Protein AF-A0A1J4RE64-F1 (afdb_monomer_lite)

Structure (mmCIF, N/CA/C/O backbone):
data_AF-A0A1J4RE64-F1
#
_entry.id   AF-A0A1J4RE64-F1
#
loop_
_atom_site.group_PDB
_atom_site.id
_atom_site.type_symbol
_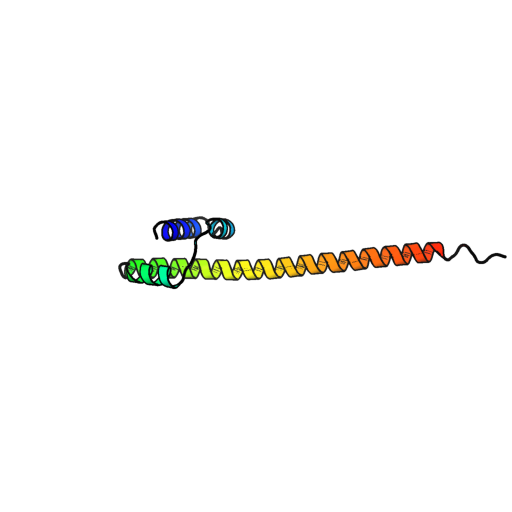atom_site.label_atom_id
_atom_site.label_alt_id
_atom_site.label_comp_id
_atom_site.label_asym_id
_atom_site.label_entity_id
_atom_site.label_seq_id
_atom_site.pdbx_PDB_ins_code
_atom_site.Cartn_x
_atom_site.Cartn_y
_atom_site.Cartn_z
_atom_site.occupancy
_atom_site.B_iso_or_equiv
_atom_site.auth_seq_id
_atom_site.auth_comp_id
_atom_site.auth_asym_id
_atom_site.auth_atom_id
_atom_site.pdbx_PDB_model_num
ATOM 1 N N . MET A 1 1 ? -19.172 -2.399 7.204 1.00 68.56 1 MET A N 1
ATOM 2 C CA . MET A 1 1 ? -17.939 -1.802 7.762 1.00 68.56 1 MET A CA 1
ATOM 3 C C . MET A 1 1 ? -17.062 -2.829 8.471 1.00 68.56 1 MET A C 1
ATOM 5 O O . MET A 1 1 ? -15.871 -2.589 8.559 1.00 68.56 1 MET A O 1
ATOM 9 N N . GLU A 1 2 ? -17.578 -4.011 8.829 1.00 73.69 2 GLU A N 1
ATOM 10 C CA . GLU A 1 2 ? -16.772 -5.142 9.336 1.00 73.69 2 GLU A CA 1
ATOM 11 C C . GLU A 1 2 ? -15.598 -5.533 8.424 1.00 73.69 2 GLU A C 1
ATOM 13 O O . GLU A 1 2 ? -14.526 -5.886 8.904 1.00 73.69 2 GLU A O 1
ATOM 18 N N . LEU A 1 3 ? -15.768 -5.416 7.101 1.00 77.38 3 LEU A N 1
ATOM 19 C CA . LEU A 1 3 ? -14.686 -5.666 6.147 1.00 77.38 3 LEU A CA 1
ATOM 20 C C . LEU A 1 3 ? -13.513 -4.687 6.335 1.00 77.38 3 LEU A C 1
ATOM 22 O O . LEU A 1 3 ? -12.368 -5.112 6.277 1.00 77.38 3 LEU A O 1
ATOM 26 N N . LEU A 1 4 ? -13.788 -3.405 6.621 1.00 81.38 4 LEU A N 1
ATOM 27 C CA . LEU A 1 4 ? -12.747 -2.405 6.880 1.00 81.38 4 LEU A CA 1
ATOM 28 C C . LEU A 1 4 ? -11.952 -2.771 8.130 1.00 81.38 4 LEU A C 1
ATOM 30 O O . LEU A 1 4 ? -10.731 -2.812 8.075 1.00 81.38 4 LEU A O 1
ATOM 34 N N . GLU A 1 5 ? -12.626 -3.088 9.232 1.00 82.44 5 GLU A N 1
ATOM 35 C CA . GLU A 1 5 ? -11.939 -3.460 10.471 1.00 82.44 5 GLU A CA 1
ATOM 36 C C . GLU A 1 5 ? -11.138 -4.747 10.333 1.00 82.44 5 GLU A C 1
ATOM 38 O O . GLU A 1 5 ? -10.005 -4.820 10.809 1.00 82.44 5 GLU A O 1
ATOM 43 N N . LYS A 1 6 ? -11.696 -5.753 9.651 1.00 86.25 6 LYS A N 1
ATOM 44 C CA . LYS A 1 6 ? -11.001 -7.014 9.400 1.00 86.25 6 LYS A CA 1
ATOM 45 C C . LYS A 1 6 ? -9.721 -6.777 8.607 1.00 86.25 6 LYS A C 1
ATOM 47 O O . LYS A 1 6 ? -8.668 -7.276 8.994 1.00 86.25 6 LYS A O 1
ATOM 52 N N . THR A 1 7 ? -9.798 -5.988 7.544 1.00 85.94 7 THR A N 1
ATOM 53 C CA . THR A 1 7 ? -8.651 -5.724 6.678 1.00 85.94 7 THR A CA 1
ATOM 54 C C . THR A 1 7 ? -7.639 -4.781 7.323 1.00 85.94 7 THR A C 1
ATOM 56 O O . THR A 1 7 ? -6.443 -5.004 7.167 1.00 85.94 7 THR A O 1
ATOM 59 N N . LEU A 1 8 ? -8.073 -3.790 8.112 1.00 86.75 8 LEU A N 1
ATOM 60 C CA . LEU A 1 8 ? -7.168 -2.976 8.931 1.00 86.75 8 LEU A CA 1
ATOM 61 C C . LEU A 1 8 ? -6.443 -3.840 9.966 1.00 86.75 8 LEU A C 1
ATOM 63 O O . LEU A 1 8 ? -5.227 -3.764 10.087 1.00 86.75 8 LEU A O 1
ATOM 67 N N . THR A 1 9 ? -7.160 -4.722 10.662 1.00 87.88 9 THR A N 1
ATOM 68 C CA . THR A 1 9 ? -6.568 -5.632 11.655 1.00 87.88 9 THR A CA 1
ATOM 69 C C . THR A 1 9 ? -5.579 -6.599 11.005 1.00 87.88 9 THR A C 1
ATOM 71 O O . THR A 1 9 ? -4.482 -6.821 11.518 1.00 87.88 9 THR A O 1
ATOM 74 N N . GLU A 1 10 ? -5.944 -7.167 9.857 1.00 89.06 10 GLU A N 1
ATOM 75 C CA . GLU A 1 10 ? -5.075 -8.056 9.093 1.00 89.06 10 GLU A CA 1
ATOM 76 C C . GLU A 1 10 ? -3.824 -7.330 8.590 1.00 89.06 10 GLU A C 1
ATOM 78 O O . GLU A 1 10 ? -2.719 -7.864 8.710 1.00 89.06 10 GLU A O 1
ATOM 83 N N . PHE A 1 11 ? -3.971 -6.094 8.114 1.00 88.56 11 PHE A N 1
ATOM 84 C CA . PHE A 1 11 ? -2.844 -5.250 7.740 1.00 88.56 11 PHE A CA 1
ATOM 85 C C . PHE A 1 11 ? -1.954 -4.923 8.938 1.00 88.56 11 PHE A C 1
ATOM 87 O O . PHE A 1 11 ? -0.744 -5.071 8.846 1.00 88.56 11 PHE A O 1
ATOM 94 N N . MET A 1 12 ? -2.507 -4.555 10.092 1.00 88.44 12 MET A N 1
ATOM 95 C CA . MET A 1 12 ? -1.693 -4.273 11.280 1.00 88.44 12 MET A CA 1
ATOM 96 C C . MET A 1 12 ? -0.892 -5.496 11.742 1.00 88.44 12 MET A C 1
ATOM 98 O O . MET A 1 12 ? 0.208 -5.344 12.272 1.00 88.44 12 MET A O 1
ATOM 102 N N . LYS A 1 13 ? -1.418 -6.705 11.508 1.00 90.19 13 LYS A N 1
ATOM 103 C CA . LYS A 1 13 ? -0.748 -7.969 11.830 1.00 90.19 13 LYS A CA 1
ATOM 104 C C . LYS A 1 13 ? 0.333 -8.354 10.820 1.00 90.19 13 LYS A C 1
ATOM 106 O O . LYS A 1 13 ? 1.382 -8.848 11.216 1.00 90.19 13 LYS A O 1
ATOM 111 N N . THR A 1 14 ? 0.053 -8.204 9.529 1.00 89.19 14 THR A N 1
ATOM 112 C CA . THR A 1 14 ? 0.921 -8.702 8.445 1.00 89.19 14 THR A CA 1
ATOM 113 C C . THR A 1 14 ? 1.865 -7.639 7.899 1.00 89.19 14 THR A C 1
ATOM 115 O O . THR A 1 14 ? 2.930 -7.974 7.395 1.00 89.19 14 THR A O 1
ATOM 118 N N . ARG A 1 15 ? 1.473 -6.366 8.003 1.00 86.25 15 ARG A N 1
ATOM 119 C CA . ARG A 1 15 ? 2.078 -5.202 7.341 1.00 86.25 15 ARG A CA 1
ATOM 120 C C . ARG A 1 15 ? 2.231 -5.385 5.826 1.00 86.25 15 ARG A C 1
ATOM 122 O O . ARG A 1 15 ? 3.058 -4.732 5.200 1.00 86.25 15 ARG A O 1
ATOM 129 N N . ASP A 1 16 ? 1.407 -6.254 5.245 1.00 88.62 16 ASP A N 1
ATOM 130 C CA . ASP A 1 16 ? 1.421 -6.597 3.829 1.00 88.62 16 ASP A CA 1
ATOM 131 C C . ASP A 1 16 ? 0.474 -5.669 3.060 1.00 88.62 16 ASP A C 1
ATOM 133 O O . ASP A 1 16 ? -0.756 -5.793 3.119 1.00 88.62 16 ASP A O 1
ATOM 137 N N . ILE A 1 17 ? 1.067 -4.697 2.366 1.00 87.25 17 ILE A N 1
ATOM 138 C CA . ILE A 1 17 ? 0.316 -3.694 1.617 1.00 87.25 17 ILE A CA 1
ATOM 139 C C . ILE A 1 17 ? -0.284 -4.256 0.326 1.00 87.25 17 ILE A C 1
ATOM 141 O O . ILE A 1 17 ? -1.361 -3.829 -0.082 1.00 87.25 17 ILE A O 1
ATOM 145 N N . GLU A 1 18 ? 0.349 -5.253 -0.288 1.00 86.75 18 GLU A N 1
ATOM 146 C CA . GLU A 1 18 ? -0.148 -5.860 -1.523 1.00 86.75 18 GLU A CA 1
ATOM 147 C C . GLU A 1 18 ? -1.413 -6.659 -1.239 1.00 86.75 18 GLU A C 1
ATOM 149 O O . GLU A 1 18 ? -2.420 -6.521 -1.935 1.00 86.75 18 GLU A O 1
ATOM 154 N N . LYS A 1 19 ? -1.411 -7.410 -0.135 1.00 87.31 19 LYS A N 1
ATOM 155 C CA . LYS A 1 19 ? -2.601 -8.107 0.351 1.00 87.31 19 LYS A CA 1
ATOM 156 C C . LYS A 1 19 ? -3.708 -7.138 0.765 1.00 87.31 19 LYS A C 1
ATOM 158 O O . LYS A 1 19 ? -4.884 -7.397 0.499 1.00 87.31 19 LYS A O 1
ATOM 163 N N . PHE A 1 20 ?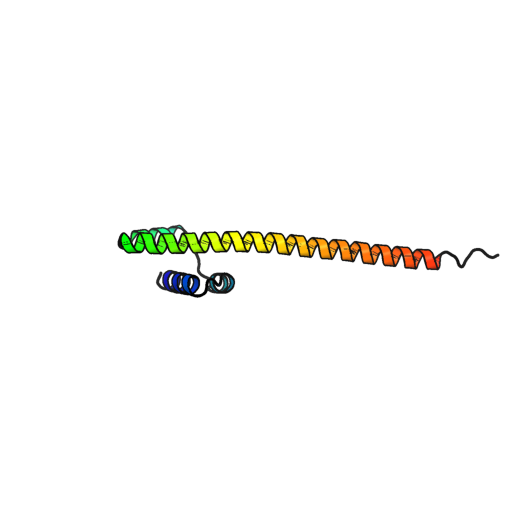 -3.346 -6.012 1.385 1.00 87.50 20 PHE A N 1
ATOM 164 C CA . PHE A 1 20 ? -4.300 -4.953 1.711 1.00 87.50 20 PHE A CA 1
ATOM 165 C C . PHE A 1 20 ? -4.966 -4.393 0.447 1.00 87.50 20 PHE A C 1
ATOM 167 O O . PHE A 1 20 ? -6.191 -4.293 0.400 1.00 87.50 20 PHE A O 1
ATOM 174 N N . LEU A 1 21 ? -4.197 -4.096 -0.602 1.00 85.19 21 LEU A N 1
ATOM 175 C CA . LEU A 1 21 ? -4.724 -3.615 -1.882 1.00 85.19 21 LEU A CA 1
ATOM 176 C C . LEU A 1 21 ? -5.574 -4.681 -2.593 1.00 85.19 21 LEU A C 1
ATOM 178 O O . LEU A 1 21 ? -6.659 -4.380 -3.092 1.00 85.19 21 LEU A O 1
ATOM 182 N N . ALA A 1 22 ? -5.136 -5.942 -2.564 1.00 86.81 22 ALA A N 1
ATOM 183 C CA . ALA A 1 22 ? -5.848 -7.073 -3.158 1.00 86.81 22 ALA A CA 1
ATOM 184 C C . ALA A 1 22 ? -7.206 -7.361 -2.495 1.00 86.81 22 ALA A C 1
ATOM 186 O O . ALA A 1 22 ? -8.067 -7.993 -3.105 1.00 86.81 22 ALA A O 1
ATOM 187 N N . SER A 1 23 ? -7.436 -6.871 -1.271 1.00 83.56 23 SER A N 1
ATOM 188 C CA . SER A 1 23 ? -8.726 -7.004 -0.581 1.00 83.56 23 SER A CA 1
ATOM 189 C C . SER A 1 23 ? -9.889 -6.304 -1.301 1.00 83.56 23 SER A C 1
ATOM 191 O O . SER A 1 23 ? -11.050 -6.574 -0.989 1.00 83.56 23 SER A O 1
ATOM 193 N N . GLY A 1 24 ? -9.602 -5.396 -2.245 1.00 75.69 24 GLY A N 1
ATOM 194 C CA . GLY A 1 24 ? -10.618 -4.703 -3.038 1.00 75.69 24 GLY A CA 1
ATOM 195 C C . GLY A 1 24 ? -11.506 -3.760 -2.221 1.00 75.69 24 GLY A C 1
ATOM 196 O O . GLY A 1 24 ? -12.606 -3.412 -2.659 1.00 75.69 24 GLY A O 1
ATOM 197 N N . ILE A 1 25 ? -11.068 -3.350 -1.024 1.00 75.94 25 ILE A N 1
ATOM 198 C CA . ILE A 1 25 ? -11.845 -2.440 -0.183 1.00 75.94 25 ILE A CA 1
ATOM 199 C C . ILE A 1 25 ? -12.046 -1.098 -0.886 1.00 75.94 25 ILE A C 1
ATOM 201 O O . ILE A 1 25 ? -11.106 -0.375 -1.210 1.00 75.94 25 ILE A O 1
ATOM 205 N N . SER A 1 26 ? -13.315 -0.719 -1.039 1.00 72.19 26 SER A N 1
ATOM 206 C CA . SER A 1 26 ? -13.690 0.621 -1.477 1.00 72.19 26 SER A CA 1
ATOM 207 C C . SER A 1 26 ? -13.566 1.599 -0.308 1.00 72.19 26 SER A C 1
ATOM 209 O O . SER A 1 26 ? -14.466 1.718 0.529 1.00 72.19 26 SER A O 1
ATOM 211 N N . LEU A 1 27 ? -12.442 2.312 -0.258 1.00 72.25 27 LEU A N 1
ATOM 212 C CA . LEU A 1 27 ? -12.169 3.345 0.737 1.00 72.25 27 LEU A CA 1
ATOM 213 C C . LEU A 1 27 ? -12.885 4.656 0.370 1.00 72.25 27 LEU A C 1
ATOM 215 O O . LEU A 1 27 ? -12.259 5.630 -0.035 1.00 72.25 27 LEU A O 1
ATOM 219 N N . LYS A 1 28 ? -14.221 4.689 0.475 1.00 81.94 28 LYS A N 1
ATOM 220 C CA . LYS A 1 28 ? -14.983 5.939 0.303 1.00 81.94 28 LYS A CA 1
ATOM 221 C C . LYS A 1 28 ? -14.812 6.819 1.550 1.00 81.94 28 LYS A C 1
ATOM 223 O O . LYS A 1 28 ? -15.293 6.399 2.609 1.00 81.94 28 LYS A O 1
ATOM 228 N N . PRO A 1 29 ? -14.214 8.023 1.449 1.00 80.94 29 PRO A N 1
ATOM 229 C CA . PRO A 1 29 ? -13.902 8.857 2.615 1.00 80.94 29 PRO A CA 1
ATOM 230 C C . PRO A 1 29 ? -15.122 9.139 3.496 1.00 80.94 29 PRO A C 1
ATOM 232 O O . PRO A 1 29 ? -15.068 8.961 4.707 1.00 80.94 29 PRO A O 1
ATOM 235 N N . GLU A 1 30 ? -16.258 9.461 2.875 1.00 85.81 30 GLU A N 1
ATOM 236 C CA . GLU A 1 30 ? -17.526 9.749 3.557 1.00 85.81 30 GLU A CA 1
ATOM 237 C C . GLU A 1 30 ? -18.017 8.569 4.408 1.00 85.81 30 GLU A C 1
ATOM 239 O O . GLU A 1 30 ? -18.438 8.742 5.552 1.00 85.81 30 GLU A O 1
ATOM 244 N N . LYS A 1 31 ? -17.922 7.344 3.872 1.00 84.12 31 LYS A N 1
ATOM 245 C CA . LYS A 1 31 ? -18.353 6.129 4.577 1.00 84.12 31 LYS A CA 1
ATOM 246 C C . LYS A 1 31 ? -17.427 5.808 5.742 1.00 84.12 31 LYS A C 1
ATOM 248 O O . LYS A 1 31 ? -17.905 5.423 6.804 1.00 84.12 31 LYS A O 1
ATOM 253 N N . ILE A 1 32 ? -16.119 5.979 5.549 1.00 85.31 32 ILE A N 1
ATOM 254 C CA . ILE A 1 32 ? -15.115 5.767 6.596 1.00 85.31 32 ILE A CA 1
ATOM 255 C C . ILE A 1 32 ? -15.315 6.779 7.722 1.00 85.31 32 ILE A C 1
ATOM 257 O O . ILE A 1 32 ? -15.371 6.395 8.886 1.00 85.31 32 ILE A O 1
ATOM 261 N N . GLN A 1 33 ? -15.484 8.057 7.388 1.00 86.25 33 GLN A N 1
ATOM 262 C CA . GLN A 1 33 ? -15.669 9.110 8.378 1.00 86.25 33 GLN A CA 1
ATOM 263 C C . GLN A 1 33 ? -16.973 8.932 9.160 1.00 86.25 33 GLN A C 1
ATOM 265 O O . GLN A 1 33 ? -16.956 9.001 10.387 1.00 86.25 33 GLN A O 1
ATOM 270 N N . SER A 1 34 ? -18.080 8.632 8.474 1.00 87.31 34 SER A N 1
ATOM 271 C CA . SER A 1 34 ? -19.360 8.326 9.123 1.00 87.31 34 SER A CA 1
ATOM 272 C C . SER A 1 34 ? -19.241 7.137 10.082 1.00 87.31 34 SER A C 1
ATOM 274 O O . SER A 1 34 ? -19.765 7.190 11.192 1.00 87.31 34 SER A O 1
ATOM 276 N N . TYR A 1 35 ? -18.490 6.102 9.702 1.00 86.50 35 TYR A N 1
ATOM 277 C CA . TYR A 1 35 ? -18.242 4.954 10.567 1.00 86.50 35 TYR A CA 1
ATOM 278 C C . TYR A 1 35 ? -17.398 5.295 11.790 1.00 86.50 35 TYR A C 1
ATOM 280 O O . TYR A 1 35 ? -17.787 4.953 12.902 1.00 86.50 35 TYR A O 1
ATOM 288 N N . ILE A 1 36 ? -16.287 6.012 11.613 1.00 87.88 36 ILE A N 1
ATOM 289 C CA . ILE A 1 36 ? -15.439 6.434 12.734 1.00 87.88 36 ILE A CA 1
ATOM 290 C C . ILE A 1 36 ? -16.262 7.251 13.728 1.00 87.88 36 ILE A C 1
ATOM 292 O O . ILE A 1 36 ? -16.183 7.000 14.920 1.00 87.88 36 ILE A O 1
ATOM 296 N N . LEU A 1 37 ? -17.097 8.178 13.254 1.00 89.62 37 LEU A N 1
ATOM 297 C CA . LEU A 1 37 ? -17.943 8.995 14.128 1.00 89.62 37 LEU A CA 1
ATOM 298 C C . LEU A 1 37 ? -19.020 8.186 14.868 1.00 89.62 37 LEU A C 1
ATOM 300 O O . LEU A 1 37 ? -19.479 8.624 15.918 1.00 89.62 37 LEU A O 1
ATOM 304 N N . SER A 1 38 ? -19.412 7.019 14.348 1.00 90.38 38 SER A N 1
ATOM 305 C CA . SER A 1 38 ? -20.364 6.118 15.013 1.00 90.38 38 SER A CA 1
ATOM 306 C C . SER A 1 38 ? -19.745 5.268 16.131 1.00 90.38 38 SER A C 1
ATOM 308 O O . SER A 1 38 ? -20.477 4.659 16.909 1.00 90.38 38 SER A O 1
ATOM 310 N N . LEU A 1 39 ? -18.411 5.215 16.222 1.00 88.81 39 LEU A N 1
ATOM 311 C CA . LEU A 1 39 ? -17.696 4.433 17.229 1.00 88.81 39 LEU A CA 1
ATOM 312 C C . LEU A 1 39 ? -17.496 5.222 18.539 1.00 88.81 39 LEU A C 1
ATOM 314 O O . LEU A 1 39 ? -17.405 6.451 18.508 1.00 88.81 39 LEU A O 1
ATOM 318 N N . PRO A 1 40 ? -17.348 4.542 19.692 1.00 92.62 40 PRO A N 1
ATOM 319 C CA . PRO A 1 40 ? -16.911 5.170 20.943 1.00 92.62 40 PRO A CA 1
ATOM 320 C C . PRO A 1 40 ? -15.543 5.849 20.794 1.00 92.62 40 PRO A C 1
ATOM 322 O O . PRO A 1 40 ? -14.704 5.349 20.045 1.00 92.62 40 PRO A O 1
ATOM 325 N N . GLU A 1 41 ? -15.290 6.942 21.525 1.00 89.31 41 GLU A N 1
ATOM 326 C CA . GLU A 1 41 ? -14.062 7.759 21.411 1.00 89.31 41 GLU A CA 1
ATOM 327 C C . GLU A 1 41 ? -12.764 6.939 21.419 1.00 89.31 41 GLU A C 1
ATOM 329 O O . GLU A 1 41 ? -11.868 7.185 20.607 1.00 89.31 41 GLU A O 1
ATOM 334 N N . ASP A 1 42 ? -12.683 5.932 22.286 1.00 88.19 42 ASP A N 1
ATOM 335 C CA . ASP A 1 42 ? -11.511 5.062 22.424 1.00 88.19 42 ASP A CA 1
ATOM 336 C C . ASP A 1 42 ? -11.228 4.306 21.117 1.00 88.19 42 ASP A C 1
ATOM 338 O O . ASP A 1 42 ? -10.109 4.294 20.604 1.00 88.19 42 ASP A O 1
ATOM 342 N N . ARG A 1 43 ? -12.286 3.765 20.503 1.00 87.50 43 ARG A N 1
ATOM 343 C CA . ARG A 1 43 ? -12.222 3.065 19.215 1.00 87.50 43 ARG A CA 1
ATOM 344 C C . ARG A 1 43 ? -11.981 4.019 18.054 1.00 87.50 43 ARG A C 1
ATOM 346 O O . ARG A 1 43 ? -11.335 3.632 17.082 1.00 87.50 43 ARG A O 1
ATOM 353 N N . GLN A 1 44 ? -12.460 5.263 18.136 1.00 89.44 44 GLN A N 1
ATOM 354 C CA . GLN A 1 44 ? -12.166 6.260 17.106 1.00 89.44 44 GLN A CA 1
ATOM 355 C C . GLN A 1 44 ? -10.666 6.524 17.013 1.00 89.44 44 GLN A C 1
ATOM 357 O O . GLN A 1 44 ? -10.133 6.609 15.907 1.00 89.44 44 GLN A O 1
ATOM 362 N N . LYS A 1 45 ? -9.989 6.654 18.161 1.00 89.12 45 LYS A N 1
ATOM 363 C CA . LYS A 1 45 ? -8.537 6.863 18.210 1.00 89.12 45 LYS A CA 1
ATOM 364 C C . LYS A 1 45 ? -7.790 5.678 17.609 1.00 89.12 45 LYS A C 1
ATOM 366 O O . LYS A 1 45 ? -6.941 5.897 16.748 1.00 89.12 45 LYS A O 1
ATOM 371 N N . ASP A 1 46 ? -8.163 4.456 17.982 1.00 89.19 46 ASP A N 1
ATOM 372 C CA . ASP A 1 46 ? -7.542 3.237 17.454 1.00 89.19 46 ASP A CA 1
ATOM 373 C C . ASP A 1 46 ? -7.686 3.130 15.932 1.00 89.19 46 ASP A C 1
ATOM 375 O O . ASP A 1 46 ? -6.697 2.965 15.219 1.00 89.19 46 ASP A O 1
ATOM 379 N N . VAL A 1 47 ? -8.907 3.277 15.409 1.00 88.25 47 VAL A N 1
ATOM 380 C CA . VAL A 1 47 ? -9.164 3.166 13.964 1.00 88.25 47 VAL A CA 1
ATOM 381 C C . VAL A 1 47 ? -8.452 4.278 13.193 1.00 88.25 47 VAL A C 1
ATOM 383 O O . VAL A 1 47 ? -7.890 4.022 12.129 1.00 88.25 47 VAL A O 1
ATOM 386 N N . ARG A 1 48 ? -8.409 5.507 13.727 1.00 89.25 48 ARG A N 1
ATOM 387 C CA . ARG A 1 48 ? -7.646 6.607 13.114 1.00 89.25 48 ARG A CA 1
ATOM 388 C C . ARG A 1 48 ? -6.149 6.315 13.091 1.00 89.25 48 ARG A C 1
ATOM 390 O O . ARG A 1 48 ? -5.523 6.554 12.066 1.00 89.25 48 ARG A O 1
ATOM 397 N N . ALA A 1 49 ? -5.586 5.778 14.172 1.00 90.38 49 ALA A N 1
ATOM 398 C CA . ALA A 1 49 ? -4.177 5.397 14.213 1.00 90.38 49 ALA A CA 1
ATOM 399 C C . ALA A 1 49 ? -3.860 4.311 13.172 1.00 90.38 49 ALA A C 1
ATOM 401 O O . ALA A 1 49 ? -2.901 4.447 12.416 1.00 90.38 49 ALA A O 1
ATOM 402 N N . GLN A 1 50 ? -4.706 3.283 13.060 1.00 90.00 50 GLN A N 1
ATOM 403 C CA . GLN A 1 50 ? -4.552 2.231 12.048 1.00 90.00 50 GLN A CA 1
ATOM 404 C C . GLN A 1 50 ? -4.653 2.775 10.618 1.00 90.00 50 GLN A C 1
ATOM 406 O O . GLN A 1 50 ? -3.882 2.374 9.749 1.00 90.00 50 GLN A O 1
ATOM 411 N N . LEU A 1 51 ? -5.572 3.709 10.361 1.00 89.06 51 LEU A N 1
ATOM 412 C CA . LEU A 1 51 ? -5.688 4.358 9.054 1.00 89.06 51 LEU A CA 1
ATOM 413 C C . LEU A 1 51 ? -4.455 5.201 8.720 1.00 89.06 51 LEU A C 1
ATOM 415 O O . LEU A 1 51 ? -3.985 5.140 7.588 1.00 89.06 51 LEU A O 1
ATOM 419 N N . THR A 1 52 ? -3.896 5.931 9.687 1.00 90.81 52 THR A N 1
ATOM 420 C CA . THR A 1 52 ? -2.635 6.665 9.503 1.00 90.81 52 THR A CA 1
ATOM 421 C C . THR A 1 52 ? -1.489 5.721 9.143 1.00 90.81 52 THR A C 1
ATOM 423 O O . THR A 1 52 ? -0.734 5.994 8.215 1.00 90.81 52 THR A O 1
ATOM 426 N N . GLU A 1 53 ? -1.384 4.577 9.819 1.00 90.00 53 GLU A N 1
ATOM 427 C CA . GLU A 1 53 ? -0.371 3.560 9.520 1.00 90.00 53 GLU A CA 1
ATOM 428 C C . GLU A 1 53 ? -0.516 2.989 8.103 1.00 90.00 53 GLU A C 1
ATOM 430 O O . GLU A 1 53 ? 0.477 2.837 7.390 1.00 90.00 53 GLU A O 1
ATOM 435 N N . VAL A 1 54 ? -1.749 2.715 7.668 1.00 89.31 54 VAL A N 1
ATOM 436 C CA . VAL A 1 54 ? -2.033 2.296 6.287 1.00 89.31 54 VAL A CA 1
ATOM 437 C C . VAL A 1 54 ? -1.641 3.387 5.297 1.00 89.31 54 VAL A C 1
ATOM 439 O O . VAL A 1 54 ? -1.005 3.088 4.291 1.00 89.31 54 VAL A O 1
ATOM 442 N N . MET A 1 55 ? -1.985 4.649 5.570 1.00 89.12 55 MET A N 1
ATOM 443 C CA . MET A 1 55 ? -1.621 5.771 4.702 1.00 89.12 55 MET A CA 1
ATOM 444 C C . MET A 1 55 ? -0.105 5.912 4.564 1.00 89.12 55 MET A C 1
ATOM 446 O O . MET A 1 55 ? 0.385 6.077 3.452 1.00 89.12 55 MET A O 1
ATOM 450 N N . ASN A 1 56 ? 0.640 5.789 5.662 1.00 91.12 56 ASN A N 1
ATOM 451 C CA . ASN A 1 56 ? 2.100 5.832 5.630 1.00 91.12 56 ASN A CA 1
ATOM 452 C C . ASN A 1 56 ? 2.674 4.687 4.787 1.00 91.12 56 ASN A C 1
ATOM 454 O O . ASN A 1 56 ? 3.526 4.917 3.933 1.00 91.12 56 ASN A O 1
ATOM 458 N N . ALA A 1 57 ? 2.168 3.465 4.975 1.00 89.69 57 ALA A N 1
ATOM 459 C CA . ALA A 1 57 ? 2.607 2.315 4.193 1.00 89.69 57 ALA A CA 1
ATOM 460 C C . ALA A 1 57 ? 2.266 2.445 2.701 1.00 89.69 57 ALA A C 1
ATOM 462 O O . ALA A 1 57 ? 3.086 2.077 1.863 1.00 89.69 57 ALA A O 1
ATOM 463 N N . LEU A 1 58 ? 1.095 2.998 2.363 1.00 89.88 58 LEU A N 1
ATOM 464 C CA . LEU A 1 58 ? 0.722 3.308 0.981 1.00 89.88 58 LEU A CA 1
ATOM 465 C C . LEU A 1 58 ? 1.677 4.330 0.366 1.00 89.88 58 LEU A C 1
ATOM 467 O O . LEU A 1 58 ? 2.155 4.102 -0.740 1.00 89.88 58 LEU A O 1
ATOM 471 N N . SER A 1 59 ? 1.994 5.413 1.077 1.00 90.38 59 SER A N 1
ATOM 472 C CA . SER A 1 59 ? 2.945 6.424 0.600 1.00 90.38 59 SER A CA 1
ATOM 473 C C . SER A 1 59 ? 4.320 5.817 0.330 1.00 90.38 59 SER A C 1
ATOM 475 O O . SER A 1 59 ? 4.857 5.984 -0.761 1.00 90.38 59 SER A O 1
ATOM 477 N N . SER A 1 60 ? 4.853 5.024 1.264 1.00 91.56 60 SER A N 1
ATOM 478 C CA . SER A 1 60 ? 6.131 4.333 1.058 1.00 91.56 60 SER A CA 1
ATOM 479 C C . SER A 1 60 ? 6.081 3.309 -0.080 1.00 91.56 60 SER A C 1
ATOM 481 O O . SER A 1 60 ? 7.082 3.096 -0.759 1.00 91.56 60 SER A O 1
ATOM 483 N N . TYR A 1 61 ? 4.941 2.650 -0.300 1.00 91.25 61 TYR A N 1
ATOM 484 C CA . TYR A 1 61 ? 4.776 1.731 -1.426 1.00 91.25 61 TYR A CA 1
ATOM 485 C C . TYR A 1 61 ? 4.741 2.476 -2.767 1.00 91.25 61 TYR A C 1
ATOM 487 O O . TYR A 1 61 ? 5.380 2.038 -3.717 1.00 91.25 61 TYR A O 1
ATOM 495 N N . ILE A 1 62 ? 4.071 3.630 -2.835 1.00 90.00 62 ILE A N 1
ATOM 496 C CA . ILE A 1 62 ? 4.064 4.497 -4.023 1.00 90.00 62 ILE A CA 1
ATOM 497 C C . ILE A 1 62 ? 5.483 4.969 -4.353 1.00 90.00 62 ILE A C 1
ATOM 499 O O . ILE A 1 62 ? 5.905 4.858 -5.500 1.00 90.00 62 ILE A O 1
ATOM 503 N N . GLU A 1 63 ? 6.244 5.423 -3.354 1.00 93.00 63 GLU A N 1
ATOM 504 C CA . GLU A 1 63 ? 7.642 5.831 -3.548 1.00 93.00 63 GLU A CA 1
ATOM 505 C C . GLU A 1 63 ? 8.501 4.690 -4.111 1.00 93.00 63 GLU A C 1
ATOM 507 O O . GLU A 1 63 ? 9.286 4.904 -5.033 1.00 93.00 63 GLU A O 1
ATOM 512 N 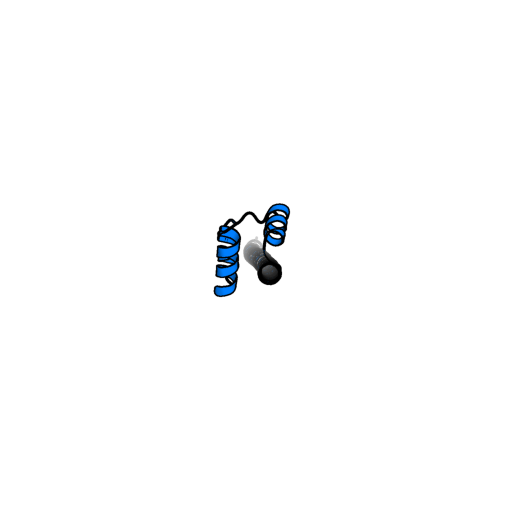N . LYS A 1 64 ? 8.323 3.461 -3.606 1.00 92.44 64 LYS A N 1
ATOM 513 C CA . LYS A 1 64 ? 9.009 2.279 -4.148 1.00 92.44 64 LYS A CA 1
ATOM 514 C C . LYS A 1 64 ? 8.639 2.017 -5.604 1.00 92.44 64 LYS A C 1
ATOM 516 O O . LYS A 1 64 ? 9.535 1.803 -6.412 1.00 92.44 64 LYS A O 1
ATOM 521 N N . LEU A 1 65 ? 7.353 2.082 -5.949 1.00 91.56 65 LEU A N 1
ATOM 522 C CA . LEU A 1 65 ? 6.901 1.892 -7.329 1.00 91.56 65 LEU A CA 1
ATOM 523 C C . LEU A 1 65 ? 7.475 2.952 -8.279 1.00 91.56 65 LEU A C 1
ATOM 525 O O . LEU A 1 65 ? 7.814 2.637 -9.419 1.00 91.56 65 LEU A O 1
ATOM 529 N N . ASP A 1 66 ? 7.609 4.200 -7.827 1.00 92.44 66 ASP A N 1
ATOM 530 C CA . ASP A 1 66 ? 8.230 5.259 -8.627 1.00 92.44 66 ASP A CA 1
ATOM 531 C C . ASP A 1 66 ? 9.729 5.012 -8.852 1.00 92.44 66 ASP A C 1
ATOM 533 O O . ASP A 1 66 ? 10.226 5.239 -9.960 1.00 92.44 66 ASP A O 1
ATOM 537 N N . ILE A 1 67 ? 10.437 4.493 -7.842 1.00 93.25 67 ILE A N 1
ATOM 538 C CA . ILE A 1 67 ? 11.840 4.075 -7.968 1.00 93.25 67 ILE A CA 1
ATOM 539 C C . ILE A 1 67 ? 11.963 2.910 -8.956 1.00 93.25 67 ILE A C 1
ATOM 541 O O . ILE A 1 67 ? 12.713 3.014 -9.925 1.00 93.25 67 ILE A O 1
ATOM 545 N N . GLU A 1 68 ? 11.183 1.842 -8.779 1.00 92.44 68 GLU A N 1
ATOM 546 C CA . GLU A 1 68 ? 11.199 0.670 -9.668 1.00 92.44 68 GLU A CA 1
ATOM 547 C C . GLU A 1 68 ? 10.896 1.060 -11.121 1.00 92.44 68 GLU A C 1
ATOM 549 O O . GLU A 1 68 ? 11.554 0.614 -12.063 1.00 92.44 68 GLU A O 1
ATOM 554 N N . LYS A 1 69 ? 9.933 1.962 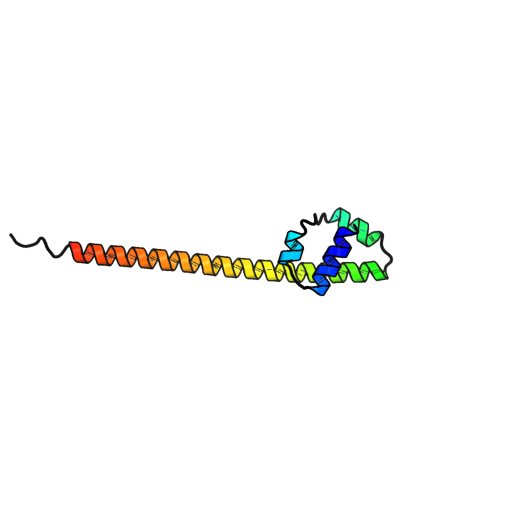-11.329 1.00 92.81 69 LYS A N 1
ATOM 555 C CA . LYS A 1 69 ? 9.617 2.507 -12.651 1.00 92.81 69 LYS A CA 1
ATOM 556 C C . LYS A 1 69 ? 10.801 3.259 -13.264 1.00 92.81 69 LYS A C 1
ATOM 558 O O . LYS A 1 69 ? 11.023 3.154 -14.474 1.00 92.81 69 LYS A O 1
ATOM 563 N N . ALA A 1 70 ? 11.531 4.041 -12.470 1.00 91.62 70 ALA A N 1
ATOM 564 C CA . ALA A 1 70 ? 12.715 4.755 -12.938 1.00 91.62 70 ALA A CA 1
ATOM 565 C C . ALA A 1 70 ? 13.835 3.780 -13.336 1.00 91.62 70 ALA A C 1
ATOM 567 O O . ALA A 1 70 ? 14.413 3.934 -14.413 1.00 91.62 70 ALA A O 1
ATOM 568 N N . GLU A 1 71 ? 14.072 2.741 -12.534 1.00 93.25 71 GLU A N 1
ATOM 569 C CA . GLU A 1 71 ? 15.065 1.696 -12.814 1.00 93.25 71 GLU A CA 1
ATOM 570 C C . GLU A 1 71 ? 14.729 0.908 -14.087 1.00 93.25 71 GLU A C 1
ATOM 572 O O . GLU A 1 71 ? 15.588 0.721 -14.951 1.00 93.25 71 GLU A O 1
ATOM 577 N N . ILE A 1 72 ? 13.466 0.503 -14.266 1.00 92.50 72 ILE A N 1
ATOM 578 C CA . ILE A 1 72 ? 13.011 -0.181 -15.487 1.00 92.50 72 ILE A CA 1
ATOM 579 C C . ILE A 1 72 ? 13.243 0.703 -16.715 1.00 92.50 72 ILE A C 1
ATOM 581 O O . ILE A 1 72 ? 13.710 0.226 -17.753 1.00 92.50 72 ILE A O 1
ATOM 585 N N . LYS A 1 73 ? 12.941 2.002 -16.613 1.00 92.12 73 LYS A N 1
ATOM 586 C CA . LYS A 1 73 ? 13.180 2.949 -17.706 1.00 92.12 73 LYS A CA 1
ATOM 587 C C . LYS A 1 73 ? 14.668 3.042 -18.048 1.00 92.12 73 LYS A C 1
ATOM 589 O O . LYS A 1 73 ? 15.016 3.014 -19.227 1.00 92.12 73 LYS A O 1
ATOM 594 N N . GLU A 1 74 ? 15.537 3.109 -17.044 1.00 93.19 74 GLU A N 1
ATOM 595 C CA . GLU A 1 74 ? 16.983 3.132 -17.258 1.00 93.19 74 GLU A CA 1
ATOM 596 C C . GLU A 1 74 ? 17.476 1.855 -17.955 1.00 93.19 74 GLU A C 1
ATOM 598 O O . GLU A 1 74 ? 18.230 1.939 -18.926 1.00 93.19 74 GLU A O 1
ATOM 603 N N . GLN A 1 75 ? 17.009 0.679 -17.526 1.00 89.88 75 GLN A N 1
ATOM 604 C CA . GLN A 1 75 ? 17.358 -0.594 -18.164 1.00 89.88 75 GLN A CA 1
ATOM 605 C C . GLN A 1 75 ? 16.928 -0.637 -19.637 1.00 89.88 75 GLN A C 1
ATOM 607 O O . GLN A 1 75 ? 17.680 -1.111 -20.493 1.00 89.88 75 GLN A O 1
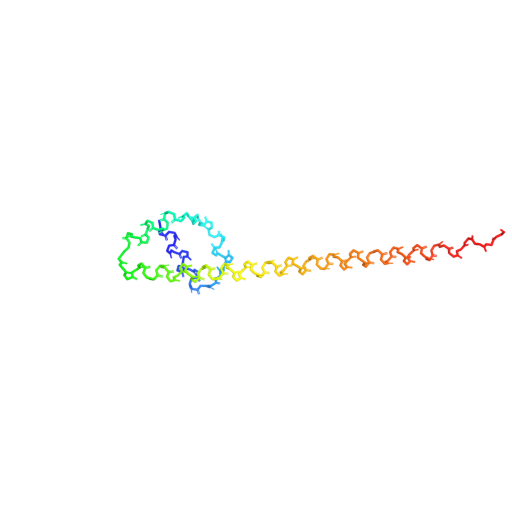ATOM 612 N N . ILE A 1 76 ? 15.741 -0.111 -19.960 1.00 90.62 76 ILE A N 1
ATOM 613 C CA . ILE A 1 76 ? 15.266 0.001 -21.347 1.00 90.62 76 ILE A CA 1
ATOM 614 C C . ILE A 1 76 ? 16.191 0.915 -22.160 1.00 90.62 76 ILE A C 1
ATOM 616 O O . ILE A 1 76 ? 16.630 0.526 -23.244 1.00 90.62 76 ILE A O 1
ATOM 620 N N . ASP A 1 77 ? 16.538 2.093 -21.639 1.00 90.19 77 ASP A N 1
ATOM 621 C CA . ASP A 1 77 ? 17.412 3.049 -22.329 1.00 90.19 77 ASP A CA 1
ATOM 622 C C . ASP A 1 77 ? 18.824 2.479 -22.557 1.00 90.19 77 ASP A C 1
ATOM 624 O O . ASP A 1 77 ? 19.412 2.657 -23.630 1.00 90.19 77 ASP A O 1
ATOM 628 N N . GLN A 1 78 ? 19.373 1.760 -21.575 1.00 90.50 78 GLN A N 1
ATOM 629 C CA . GLN A 1 78 ? 20.660 1.072 -21.704 1.00 90.50 78 GLN A CA 1
ATOM 630 C C . GLN A 1 78 ? 20.606 -0.036 -22.765 1.00 90.50 78 GLN A C 1
ATOM 632 O O . GLN A 1 78 ? 21.503 -0.123 -23.610 1.00 90.50 78 GLN A O 1
ATOM 637 N N . ASN A 1 79 ? 19.536 -0.834 -22.786 1.00 87.81 79 ASN A N 1
ATOM 638 C CA . ASN A 1 79 ? 19.338 -1.872 -23.797 1.00 87.81 79 ASN A CA 1
ATOM 639 C C . ASN A 1 79 ? 19.216 -1.281 -25.208 1.00 87.81 79 ASN A C 1
ATOM 641 O O . ASN A 1 79 ? 19.850 -1.786 -26.136 1.00 87.81 79 ASN A O 1
ATOM 645 N N . LEU A 1 80 ? 18.480 -0.179 -25.380 1.00 87.50 80 LEU A N 1
ATOM 646 C CA . LEU A 1 80 ? 18.373 0.517 -26.668 1.00 87.50 80 LEU A CA 1
ATOM 647 C C . LEU A 1 80 ? 19.732 1.038 -27.150 1.00 87.50 80 LEU A C 1
ATOM 649 O O . LEU A 1 80 ? 20.095 0.825 -28.310 1.00 87.50 80 LEU A O 1
ATOM 653 N N . LYS A 1 81 ? 20.520 1.655 -26.260 1.00 86.00 81 LYS A N 1
ATOM 654 C CA . LYS A 1 81 ? 21.888 2.100 -26.576 1.00 86.00 81 LYS A CA 1
ATOM 655 C C . LYS A 1 81 ? 22.791 0.931 -26.966 1.00 86.00 81 LYS A C 1
ATOM 657 O O .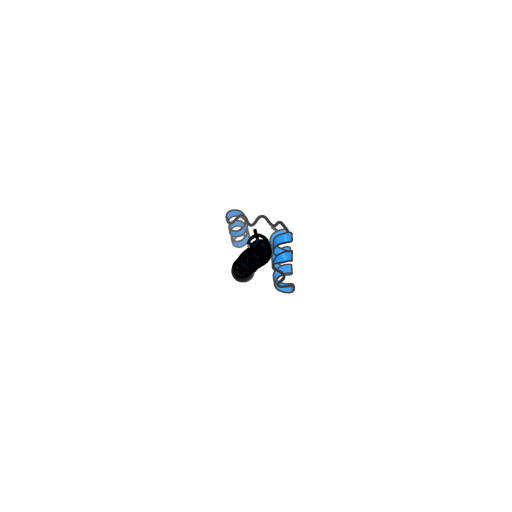 LYS A 1 81 ? 23.553 1.050 -27.923 1.00 86.00 81 LYS A O 1
ATOM 662 N N . SER A 1 82 ? 22.691 -0.196 -26.262 1.00 80.00 82 SER A N 1
ATOM 663 C CA . SER A 1 82 ? 23.457 -1.411 -26.559 1.00 80.00 82 SER A CA 1
ATOM 664 C C . SER A 1 82 ? 23.114 -1.976 -27.942 1.00 80.00 82 SER A C 1
ATOM 666 O O . SER A 1 82 ? 24.010 -2.233 -28.749 1.00 80.00 82 SER A O 1
ATOM 668 N N . VAL A 1 83 ? 21.822 -2.073 -28.275 1.00 82.62 83 VAL A N 1
ATOM 669 C CA . VAL A 1 83 ? 21.360 -2.493 -29.609 1.00 82.62 83 VAL A CA 1
ATOM 670 C C . VAL A 1 83 ? 21.869 -1.535 -30.686 1.00 82.62 83 VAL A C 1
ATOM 672 O O . VAL A 1 83 ? 22.413 -1.978 -31.697 1.00 82.62 83 VAL A O 1
ATOM 675 N N . GLN A 1 84 ? 21.762 -0.223 -30.469 1.00 79.19 84 GLN A N 1
ATOM 676 C CA . GLN A 1 84 ? 22.241 0.777 -31.424 1.00 79.19 84 GLN A CA 1
ATOM 677 C C . GLN A 1 84 ? 23.764 0.714 -31.622 1.00 79.19 84 GLN A C 1
ATOM 679 O O . GLN A 1 84 ? 24.243 0.823 -32.755 1.00 79.19 84 GLN A O 1
ATOM 684 N N . ALA A 1 85 ? 24.532 0.488 -30.554 1.00 76.38 85 ALA A N 1
ATOM 685 C CA . ALA A 1 85 ? 25.970 0.266 -30.638 1.00 76.38 85 ALA A CA 1
ATOM 686 C C . ALA A 1 85 ? 26.280 -1.009 -31.437 1.00 76.38 85 ALA A C 1
ATOM 688 O O . ALA A 1 85 ? 27.095 -0.966 -32.355 1.00 76.38 85 ALA A O 1
ATOM 689 N N . CYS A 1 86 ? 25.583 -2.117 -31.168 1.00 74.88 86 CYS A N 1
ATOM 690 C CA . CYS A 1 86 ? 25.748 -3.376 -31.895 1.00 74.88 86 CYS A CA 1
ATOM 691 C C . CYS A 1 86 ? 25.469 -3.215 -33.402 1.00 74.88 86 CYS A C 1
ATOM 693 O O . CYS A 1 86 ? 26.274 -3.641 -34.231 1.00 74.88 86 CYS A O 1
ATOM 695 N N . LEU A 1 87 ? 24.390 -2.515 -33.768 1.00 73.00 87 LEU A N 1
ATOM 696 C CA . LEU A 1 87 ? 24.068 -2.194 -35.164 1.00 73.00 87 LEU A CA 1
ATOM 697 C C . LEU A 1 87 ? 25.122 -1.279 -35.811 1.00 73.00 87 LEU A C 1
ATOM 699 O O . LEU A 1 87 ? 25.468 -1.459 -36.981 1.00 73.00 87 LEU A O 1
ATOM 703 N N . SER A 1 88 ? 25.678 -0.327 -35.059 1.00 69.56 88 SER A N 1
ATOM 704 C CA . SER A 1 88 ? 26.756 0.559 -35.525 1.00 69.56 88 SER A CA 1
ATOM 705 C C . SER A 1 88 ? 28.064 -0.207 -35.775 1.00 69.56 88 SER A C 1
ATOM 707 O O . SER A 1 88 ? 28.726 0.009 -36.787 1.00 69.56 88 SER A O 1
ATOM 709 N N . TYR A 1 89 ? 28.413 -1.169 -34.914 1.00 60.62 89 TYR A N 1
ATOM 710 C CA . TYR A 1 89 ? 29.572 -2.045 -35.124 1.00 60.62 89 TYR A CA 1
ATOM 711 C C . TYR A 1 89 ? 29.363 -3.027 -36.289 1.00 60.62 89 TYR A C 1
ATOM 713 O O . TYR A 1 89 ? 30.267 -3.204 -37.108 1.00 60.62 89 TYR A O 1
ATOM 721 N N . GLY A 1 90 ? 28.174 -3.627 -36.415 1.00 60.03 90 GLY A N 1
ATOM 722 C CA . GLY A 1 90 ? 27.848 -4.535 -37.521 1.00 60.03 90 GLY A CA 1
ATOM 723 C C . GLY A 1 90 ? 27.821 -3.837 -38.886 1.00 60.03 90 GLY A C 1
ATOM 724 O O . GLY A 1 90 ? 28.311 -4.380 -39.876 1.00 60.03 90 GLY A O 1
ATOM 725 N N . SER A 1 91 ? 27.333 -2.596 -38.942 1.00 56.91 91 SER A N 1
ATOM 726 C CA . SER A 1 91 ? 27.368 -1.775 -40.162 1.00 56.91 91 SER A CA 1
ATOM 727 C C . SER A 1 91 ? 28.782 -1.283 -40.511 1.00 56.91 91 SER A C 1
ATOM 729 O O . SER A 1 91 ? 29.145 -1.267 -41.688 1.00 56.91 91 SER A O 1
ATOM 731 N N . ALA A 1 92 ? 29.632 -0.991 -39.518 1.00 55.38 92 ALA A N 1
ATOM 732 C CA . ALA A 1 92 ? 31.041 -0.646 -39.735 1.00 55.38 92 ALA A CA 1
ATOM 733 C C . ALA A 1 92 ? 31.887 -1.825 -40.267 1.00 55.38 92 ALA A C 1
ATOM 735 O O . ALA A 1 92 ? 32.795 -1.620 -41.075 1.00 55.38 92 ALA A O 1
ATOM 736 N N . GLN A 1 93 ? 31.569 -3.068 -39.886 1.00 53.56 93 GLN A N 1
ATOM 737 C CA . GLN A 1 93 ? 32.231 -4.273 -40.414 1.00 53.56 93 GLN A CA 1
ATOM 738 C C . GLN A 1 93 ? 31.784 -4.655 -41.841 1.00 53.56 93 GLN A C 1
ATOM 740 O O . GLN A 1 93 ? 32.511 -5.366 -42.536 1.00 53.56 93 GLN A O 1
ATOM 745 N N . GLY A 1 94 ? 30.637 -4.154 -42.317 1.00 50.44 94 GLY A N 1
ATOM 746 C CA . GLY A 1 94 ? 30.141 -4.379 -43.683 1.00 50.44 94 GLY A CA 1
ATOM 747 C C . GLY A 1 94 ? 30.711 -3.434 -44.754 1.00 50.44 94 GLY A C 1
ATOM 748 O O . GLY A 1 94 ? 30.666 -3.754 -45.941 1.00 50.44 94 GLY A O 1
ATOM 749 N N . LEU A 1 95 ? 31.280 -2.287 -44.368 1.00 48.50 95 LEU A N 1
ATOM 750 C CA . LEU A 1 95 ? 31.705 -1.227 -45.301 1.00 48.50 95 LEU A CA 1
ATOM 751 C C . LEU A 1 95 ? 33.174 -1.307 -45.759 1.00 48.50 95 LEU A C 1
ATOM 753 O O . LEU A 1 95 ? 33.573 -0.572 -46.661 1.00 48.50 95 LEU A O 1
ATOM 757 N N . THR A 1 96 ? 33.986 -2.215 -45.212 1.00 49.47 96 THR A N 1
ATOM 758 C CA . THR A 1 96 ? 35.426 -2.306 -45.535 1.00 49.47 96 THR A CA 1
ATOM 759 C C . THR A 1 96 ? 35.789 -3.311 -46.635 1.00 49.47 96 THR A C 1
ATOM 761 O O . THR A 1 96 ? 36.966 -3.421 -46.976 1.00 49.47 96 THR A O 1
ATOM 764 N N . LYS A 1 97 ? 34.826 -4.015 -47.255 1.00 49.09 97 LYS A N 1
ATOM 765 C CA . LYS A 1 97 ? 35.122 -5.020 -48.304 1.00 49.09 97 LYS A CA 1
ATOM 766 C C . LYS A 1 97 ? 34.936 -4.591 -49.766 1.00 49.09 97 LYS A C 1
ATOM 768 O O . LYS A 1 97 ? 35.360 -5.343 -50.633 1.00 49.09 97 LYS A O 1
ATOM 773 N N . ASN A 1 98 ? 34.431 -3.391 -50.071 1.00 48.06 98 ASN A N 1
ATOM 774 C CA . ASN A 1 98 ? 34.197 -2.960 -51.465 1.00 48.06 98 ASN A CA 1
ATOM 775 C C . ASN A 1 98 ? 34.947 -1.676 -51.872 1.00 48.06 98 ASN A C 1
ATOM 777 O O . ASN A 1 98 ? 34.362 -0.738 -52.405 1.00 48.06 98 ASN A O 1
ATOM 781 N N . LYS A 1 99 ? 36.272 -1.643 -51.684 1.00 44.34 99 LYS A N 1
ATOM 782 C CA . LYS A 1 99 ? 37.162 -0.738 -52.441 1.00 44.34 99 LYS A CA 1
ATOM 783 C C . LYS A 1 99 ? 38.382 -1.487 -52.979 1.00 44.34 99 LYS A C 1
ATOM 785 O O . LYS A 1 99 ? 39.511 -1.243 -52.572 1.00 44.34 99 LYS A O 1
ATOM 790 N N . LYS A 1 100 ? 38.144 -2.418 -53.902 1.00 46.22 100 LYS A N 1
ATOM 791 C CA . LYS A 1 100 ? 39.135 -2.844 -54.900 1.00 46.22 100 LYS A CA 1
ATOM 792 C C . LYS A 1 100 ? 38.418 -3.191 -56.201 1.00 46.22 100 LYS A C 1
ATOM 794 O O . LYS A 1 100 ? 37.996 -4.330 -56.380 1.00 46.22 100 LYS A O 1
ATOM 799 N N . LYS A 1 101 ? 38.304 -2.207 -57.086 1.00 38.19 101 LYS A N 1
ATOM 800 C CA . LYS A 1 101 ? 38.660 -2.309 -58.504 1.00 38.19 101 LYS A CA 1
ATOM 801 C C . LYS A 1 101 ? 38.596 -0.930 -59.135 1.00 38.19 101 LYS A C 1
ATOM 803 O O . LYS A 1 101 ? 37.623 -0.211 -58.832 1.00 38.19 101 LYS A O 1
#

pLDDT: mean 81.99, std 13.34, range [38.19, 93.25]

Foldseek 3Di:
DVLLVVLLVVCVVPVDLVVSVVSVDDPDVVVLVVVLVVDDPVVNVVSVVSVVSSVVSVVVVVVVVVVVVVVVVVVVVVVVVVVVVVVVVVVVVVPPPPPDD

Radius of gyration: 26.89 Å; chains: 1; bounding box: 60×18×81 Å

Secondary structure (DSSP, 8-state):
-HHHHHHHHHHHHH--HHHHHHT-----HHHHHHHHHHS-HHHHHHHHHHHHHHHHHHHHHHHHHHHHHHHHHHHHHHHHHHHHHHHHHHHHHHSSS----

Sequence (101 aa):
MELLEKTLTEFMKTRDIEKFLASGISLKPEKIQSYILSLPEDRQKDVRAQLTEVMNALSSYIEKLDIEKAEIKEQIDQNLKSVQACLSYGSAQGLTKNKKK